Protein AF-A0A660S1V4-F1 (afdb_monomer)

Secondary structure (DSSP, 8-state):
-EEEPPHHHHHHHHTT-HHHHHHHHHHHTT-EEEEEHHHHHHHHHT--SHHHHHHHHHHHHTSEEEPP-HHHHHHHHHHHHHHHHTT----TTTT-

Mean predicted aligned error: 2.72 Å

Nearest PDB structures (foldseek):
  3zvk-assembly1_B  TM=8.742E-01  e=4.561E-06  Rickettsia felis
  3zvk-assembly1_D  TM=8.780E-01  e=2.727E-05  Rickettsia felis
  4chg-assembly3_E  TM=8.465E-01  e=6.551E-04  Mycobacterium tuberculosis H37Rv
  7by2-assembly1_B-2  TM=8.695E-01  e=1.113E-03  Klebsiella pneumoniae
  5h4g-assembly1_A  TM=7.481E-01  e=9.264E-03  Pyrococcus horikoshii OT3

Radius of gyration: 14.83 Å; Cα contacts (8 Å, |Δi|>4): 92; chains: 1; bounding box: 33×24×41 Å

pLDDT: mean 96.46, std 2.23, range [81.12, 98.44]

Sequence (96 aa):
MGYIIDTDVCIDFLKNKEFAVKLFEKISEKDQYFISILTYYELLKASYSKKQHQSVEVFASSIEILNLDRKIIKMGAEFYINYRKRGITLCDIDCL

Foldseek 3Di:
DEAEDALVLVVCVLVVPPVSVVVVVVCVVPHAYEYEVVSLVVQCVVQPDPVSNVSSVVVPVVHHYHYDDPVLLVQLVVVQVVCVVVVHHDDSSVSD

Structure (mmCIF, N/CA/C/O backbone):
data_AF-A0A660S1V4-F1
#
_entry.id   AF-A0A660S1V4-F1
#
loop_
_atom_site.group_PDB
_atom_site.id
_atom_site.type_symbol
_atom_site.label_atom_id
_atom_site.label_alt_id
_atom_site.label_comp_id
_atom_site.label_asym_id
_atom_site.label_entity_id
_atom_site.label_seq_id
_atom_site.pdbx_PDB_ins_code
_atom_site.Cartn_x
_atom_site.Cartn_y
_atom_site.Cartn_z
_atom_site.occupancy
_atom_site.B_iso_or_equiv
_atom_site.auth_seq_id
_atom_site.auth_comp_id
_atom_site.auth_asym_id
_atom_site.auth_atom_id
_atom_site.pdbx_PDB_model_num
ATOM 1 N N . MET A 1 1 ? -14.545 -9.942 -8.441 1.00 81.12 1 MET A N 1
ATOM 2 C CA . MET A 1 1 ? -13.352 -9.209 -8.922 1.00 81.12 1 MET A CA 1
ATOM 3 C C . MET A 1 1 ? -12.544 -8.806 -7.690 1.00 81.12 1 MET A C 1
ATOM 5 O O . MET A 1 1 ? -13.038 -8.976 -6.579 1.00 81.12 1 MET A O 1
ATOM 9 N N . GLY A 1 2 ? -11.300 -8.358 -7.853 1.00 92.31 2 GLY A N 1
ATOM 10 C CA . GLY A 1 2 ? -10.455 -7.919 -6.741 1.00 92.31 2 GLY A CA 1
ATOM 11 C C . GLY A 1 2 ? -9.882 -6.531 -6.998 1.00 92.31 2 GLY A C 1
ATOM 12 O O . GLY A 1 2 ? -9.538 -6.227 -8.140 1.00 92.31 2 GLY A O 1
ATOM 13 N N . TYR A 1 3 ? -9.769 -5.714 -5.954 1.00 96.56 3 TYR A N 1
ATOM 14 C CA . TYR A 1 3 ? -9.130 -4.398 -6.006 1.00 96.56 3 TYR A CA 1
ATOM 15 C C . TYR A 1 3 ? -7.882 -4.385 -5.126 1.00 96.56 3 TYR A C 1
ATOM 17 O O . TYR A 1 3 ? -7.951 -4.766 -3.963 1.00 96.56 3 TYR A O 1
ATOM 25 N N . ILE A 1 4 ? -6.750 -3.926 -5.655 1.00 96.81 4 ILE A N 1
ATOM 26 C CA . ILE A 1 4 ? -5.574 -3.616 -4.833 1.00 96.81 4 ILE A CA 1
ATOM 27 C C . ILE A 1 4 ? -5.669 -2.141 -4.459 1.00 96.81 4 ILE A C 1
ATOM 29 O O . ILE A 1 4 ? -5.829 -1.293 -5.338 1.00 96.81 4 ILE A O 1
ATOM 33 N N . ILE A 1 5 ? -5.640 -1.852 -3.162 1.00 97.25 5 ILE A N 1
ATOM 34 C CA . ILE A 1 5 ? -5.825 -0.507 -2.628 1.00 97.25 5 ILE A CA 1
ATOM 35 C C . ILE A 1 5 ? -4.464 0.112 -2.336 1.00 97.25 5 ILE A C 1
ATOM 37 O O . ILE A 1 5 ? -3.631 -0.489 -1.663 1.00 97.25 5 ILE A O 1
ATOM 41 N N . ASP A 1 6 ? -4.268 1.324 -2.840 1.00 96.50 6 ASP A N 1
ATOM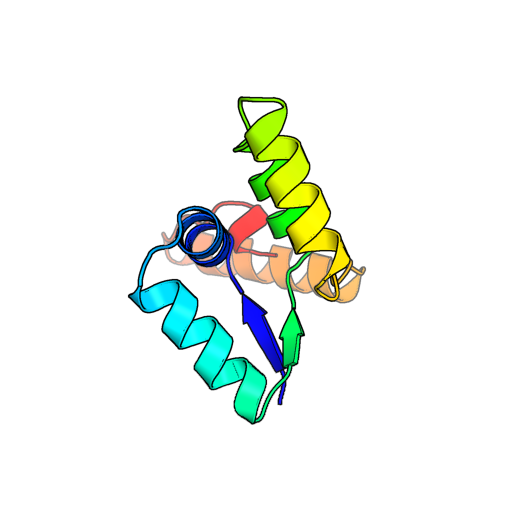 42 C CA . ASP A 1 6 ? -3.044 2.093 -2.653 1.00 96.50 6 ASP A CA 1
ATOM 43 C C . ASP A 1 6 ? -2.915 2.653 -1.222 1.00 96.50 6 ASP A C 1
ATOM 45 O O . ASP A 1 6 ? -3.895 2.768 -0.470 1.00 96.50 6 ASP A O 1
ATOM 49 N N . THR A 1 7 ? -1.693 3.016 -0.845 1.00 97.25 7 THR A N 1
ATOM 50 C CA . THR A 1 7 ? -1.317 3.471 0.495 1.00 97.25 7 THR A CA 1
ATOM 51 C C . THR A 1 7 ? -2.104 4.699 0.931 1.00 97.25 7 THR A C 1
ATOM 53 O O . THR A 1 7 ? -2.653 4.703 2.036 1.00 97.25 7 THR A O 1
ATOM 56 N N . ASP A 1 8 ? -2.236 5.714 0.076 1.00 96.94 8 ASP A N 1
ATOM 57 C CA . ASP A 1 8 ? -2.937 6.952 0.435 1.00 96.94 8 ASP A CA 1
ATOM 58 C C . ASP A 1 8 ? -4.420 6.706 0.745 1.00 96.94 8 ASP A C 1
ATOM 60 O O . ASP A 1 8 ? -4.958 7.223 1.729 1.00 96.94 8 ASP A O 1
ATOM 64 N N . VAL A 1 9 ? -5.069 5.823 -0.019 1.00 97.69 9 VAL A N 1
ATOM 65 C CA . VAL A 1 9 ? -6.469 5.439 0.210 1.00 97.69 9 VAL A CA 1
ATOM 66 C C . VAL A 1 9 ? -6.618 4.680 1.533 1.00 97.69 9 VAL A C 1
ATOM 68 O O . VAL A 1 9 ? -7.567 4.925 2.284 1.00 97.69 9 VAL A O 1
ATOM 71 N N . CYS A 1 10 ? -5.665 3.804 1.865 1.00 97.88 10 CYS A N 1
ATOM 72 C CA . CYS A 1 10 ? -5.631 3.123 3.161 1.00 97.88 10 CYS A CA 1
ATOM 73 C C . CYS A 1 10 ? -5.416 4.108 4.323 1.00 97.88 10 CYS A C 1
ATOM 75 O O . CYS A 1 10 ? -6.072 3.999 5.361 1.00 97.88 10 CYS A O 1
ATOM 77 N N . ILE A 1 11 ? -4.537 5.102 4.156 1.00 97.12 11 ILE A N 1
ATOM 78 C CA . ILE A 1 11 ? -4.307 6.161 5.149 1.00 97.12 11 ILE A CA 1
ATOM 79 C C . ILE A 1 11 ? -5.591 6.960 5.390 1.00 97.12 11 ILE A C 1
ATOM 81 O O . ILE A 1 11 ? -5.936 7.242 6.541 1.00 97.12 11 ILE A O 1
ATOM 85 N N . ASP A 1 12 ? -6.307 7.327 4.329 1.00 98.06 12 ASP A N 1
ATOM 86 C CA . ASP A 1 12 ? -7.562 8.067 4.442 1.00 98.06 12 ASP A CA 1
ATOM 87 C C . ASP A 1 12 ? -8.669 7.237 5.099 1.00 98.06 12 ASP A C 1
ATOM 89 O O . ASP A 1 12 ? -9.410 7.759 5.940 1.00 98.06 12 ASP A O 1
ATOM 93 N N . PHE A 1 13 ? -8.728 5.935 4.816 1.00 97.44 13 PHE A N 1
ATOM 94 C CA . PHE A 1 13 ? -9.616 5.008 5.517 1.00 97.44 13 PHE A CA 1
ATOM 95 C C . PHE A 1 13 ? -9.306 4.944 7.020 1.00 97.44 13 PHE A C 1
ATOM 97 O O . PHE A 1 13 ? -10.192 5.174 7.844 1.00 97.44 13 PHE A O 1
ATOM 104 N N . LEU A 1 14 ? -8.040 4.744 7.401 1.00 96.31 14 LEU A N 1
ATOM 105 C CA . LEU A 1 14 ? -7.597 4.716 8.805 1.00 96.31 14 LEU A CA 1
ATOM 106 C C . LEU A 1 14 ? -7.846 6.045 9.543 1.00 96.31 14 LEU A C 1
ATOM 108 O O . LEU A 1 14 ? -8.010 6.070 10.765 1.00 96.31 14 LEU A O 1
ATOM 112 N N . LYS A 1 15 ? -7.899 7.161 8.808 1.00 96.00 15 LYS A N 1
ATOM 113 C CA . LYS A 1 15 ? -8.272 8.492 9.316 1.00 96.00 15 LYS A CA 1
ATOM 114 C C . LYS A 1 15 ? -9.787 8.736 9.348 1.00 96.00 15 LYS A C 1
ATOM 116 O O . LYS A 1 15 ? -10.194 9.849 9.679 1.00 96.00 15 LYS A O 1
ATOM 121 N N . ASN A 1 16 ? -10.611 7.734 9.035 1.00 97.00 16 ASN A N 1
ATOM 122 C CA . ASN A 1 16 ? -12.071 7.825 8.933 1.00 97.00 16 ASN A CA 1
ATOM 123 C C . ASN A 1 16 ? -12.541 8.924 7.964 1.00 97.00 16 ASN A C 1
ATOM 125 O O . ASN A 1 16 ? -13.504 9.645 8.234 1.00 97.00 16 ASN A O 1
ATOM 129 N N . LYS A 1 17 ? -11.852 9.095 6.830 1.00 98.38 17 LYS A N 1
ATOM 130 C CA . LYS A 1 17 ? -12.342 9.976 5.766 1.00 98.38 17 LYS A CA 1
ATOM 131 C C . LYS A 1 17 ? -13.557 9.337 5.104 1.00 98.38 17 LYS A C 1
ATOM 133 O O . LYS A 1 17 ? -13.474 8.230 4.584 1.00 98.38 17 LYS A O 1
ATOM 138 N N . GLU A 1 18 ? -14.676 10.058 5.093 1.00 98.19 18 GLU A N 1
ATOM 139 C CA . GLU A 1 18 ? -15.981 9.536 4.665 1.00 98.19 18 GLU A CA 1
ATOM 140 C C . GLU A 1 18 ? -15.954 8.911 3.263 1.00 98.19 18 GLU A C 1
ATOM 142 O O . GLU A 1 18 ? -16.525 7.846 3.047 1.00 98.19 18 GLU A O 1
ATOM 147 N N . PHE A 1 19 ? -15.262 9.540 2.310 1.00 97.75 19 PHE A N 1
ATOM 148 C CA . PHE A 1 19 ? -15.172 9.014 0.947 1.00 97.75 19 PHE A CA 1
ATOM 149 C C . PHE A 1 19 ? -14.424 7.674 0.887 1.00 97.75 19 PHE A C 1
ATOM 151 O O . PHE A 1 19 ? -14.811 6.803 0.113 1.00 97.75 19 PHE A O 1
ATOM 158 N N . ALA A 1 20 ? -13.379 7.502 1.703 1.00 97.81 20 ALA A N 1
ATOM 159 C CA . ALA A 1 20 ? -12.600 6.274 1.756 1.00 97.81 20 ALA A CA 1
ATOM 160 C C . ALA A 1 20 ? -13.420 5.170 2.429 1.00 97.81 20 ALA A C 1
ATOM 162 O O . ALA A 1 20 ? -13.530 4.082 1.883 1.00 97.81 20 ALA A O 1
ATOM 163 N N . VAL A 1 21 ? -14.099 5.469 3.541 1.00 97.69 21 VAL A N 1
ATOM 164 C CA . VAL A 1 21 ? -15.017 4.516 4.191 1.00 97.69 21 VAL A CA 1
ATOM 165 C C . VAL A 1 21 ? -16.083 4.024 3.206 1.00 97.69 21 VAL A C 1
ATOM 167 O O . VAL A 1 21 ? -16.204 2.819 3.002 1.00 97.69 21 VAL A O 1
ATOM 170 N N . LYS A 1 22 ? -16.761 4.937 2.497 1.00 97.69 22 LYS A N 1
ATOM 171 C CA . LYS A 1 22 ? -17.760 4.578 1.474 1.00 97.69 22 LYS A CA 1
ATOM 172 C C . LYS A 1 22 ? -17.176 3.765 0.321 1.00 97.69 22 LYS A C 1
ATOM 174 O O . LYS A 1 22 ? -17.866 2.920 -0.242 1.00 97.69 22 LYS A O 1
ATOM 179 N N . LEU A 1 23 ? -15.928 4.032 -0.068 1.00 96.44 23 LEU A N 1
ATOM 180 C CA . LEU A 1 23 ? -15.245 3.257 -1.101 1.00 96.44 23 LEU A CA 1
ATOM 181 C C . LEU A 1 23 ? -15.038 1.809 -0.644 1.00 96.44 23 LEU A C 1
ATOM 183 O O . LEU A 1 23 ? -15.397 0.896 -1.383 1.00 96.44 23 LEU A O 1
ATOM 187 N N . PHE A 1 24 ? -14.515 1.605 0.568 1.00 96.06 24 PHE A N 1
ATOM 188 C CA . PHE A 1 24 ? -14.333 0.268 1.135 1.00 96.06 24 PHE A CA 1
ATOM 189 C C . PHE A 1 24 ? -15.674 -0.458 1.289 1.00 96.06 24 PHE A C 1
ATOM 191 O O . PHE A 1 24 ? -15.790 -1.595 0.836 1.00 96.06 24 PHE A O 1
ATOM 198 N N . GLU A 1 25 ? -16.707 0.196 1.829 1.00 95.88 25 GLU A N 1
ATOM 199 C CA . GLU A 1 25 ? -18.063 -0.370 1.939 1.00 95.88 25 GLU A CA 1
ATOM 200 C C . GLU A 1 25 ? -18.593 -0.826 0.575 1.00 95.88 25 GLU A C 1
ATOM 202 O O . GLU A 1 25 ? -18.978 -1.982 0.412 1.0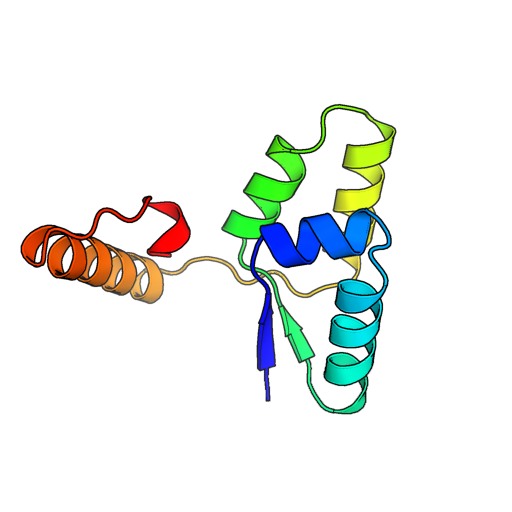0 95.88 25 GLU A O 1
ATOM 207 N N . LYS A 1 26 ? -18.518 0.046 -0.437 1.00 95.75 26 LYS A N 1
ATOM 208 C CA . LYS A 1 26 ? -18.992 -0.250 -1.793 1.00 95.75 26 LYS A CA 1
ATOM 209 C C . LYS A 1 26 ? -18.245 -1.412 -2.448 1.00 95.75 26 LYS A C 1
ATOM 211 O O . LYS A 1 26 ? -18.862 -2.194 -3.166 1.00 95.75 26 LYS A O 1
ATOM 216 N N . ILE A 1 27 ? -16.929 -1.513 -2.249 1.00 95.06 27 ILE A N 1
ATOM 217 C CA . ILE A 1 27 ? -16.150 -2.645 -2.770 1.00 95.06 27 ILE A CA 1
ATOM 218 C C . ILE A 1 27 ? -16.589 -3.930 -2.060 1.00 95.06 27 ILE A C 1
ATOM 220 O O . ILE A 1 27 ? -16.904 -4.911 -2.729 1.00 95.06 27 ILE A O 1
ATOM 224 N N . SER A 1 28 ? -16.707 -3.889 -0.730 1.00 93.19 28 SER A N 1
ATOM 225 C CA . SER A 1 28 ? -17.070 -5.036 0.118 1.00 93.19 28 SER A CA 1
ATOM 226 C C . SER A 1 28 ? -18.421 -5.668 -0.235 1.00 93.19 28 SER A C 1
ATOM 228 O O . SER A 1 28 ? -18.632 -6.848 0.033 1.00 93.19 28 SER A O 1
ATOM 230 N 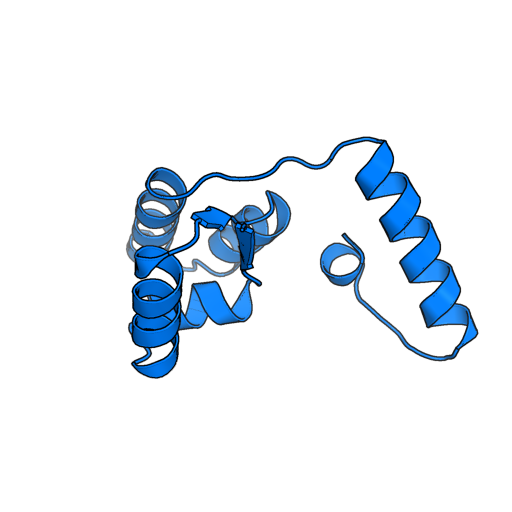N . GLU A 1 29 ? -19.348 -4.910 -0.832 1.00 94.25 29 GLU A N 1
ATOM 231 C CA . GLU A 1 29 ? -20.661 -5.423 -1.247 1.00 94.25 29 GLU A CA 1
ATOM 232 C C . GLU A 1 29 ? -20.580 -6.510 -2.329 1.00 94.25 29 GLU A C 1
ATOM 234 O O . GLU A 1 29 ? -21.483 -7.345 -2.426 1.00 94.25 29 GLU A O 1
ATOM 239 N N . LYS A 1 30 ? -19.556 -6.474 -3.193 1.00 91.69 30 LYS A N 1
ATOM 240 C CA . LYS A 1 30 ? -19.504 -7.314 -4.407 1.00 91.69 30 LYS A CA 1
ATOM 241 C C . LYS A 1 30 ? -18.139 -7.909 -4.712 1.00 91.69 30 LYS A C 1
ATOM 243 O O . LYS A 1 30 ? -18.061 -8.878 -5.465 1.00 91.69 30 LYS A O 1
ATOM 248 N N . ASP A 1 31 ? -17.083 -7.339 -4.154 1.00 94.12 31 ASP A N 1
ATOM 249 C CA . ASP A 1 31 ? -15.708 -7.624 -4.518 1.00 94.12 31 ASP A CA 1
ATOM 250 C C . ASP A 1 31 ? -14.816 -7.707 -3.277 1.00 94.12 31 ASP A C 1
ATOM 252 O O . ASP A 1 31 ? -15.151 -7.247 -2.186 1.00 94.12 31 ASP A O 1
ATOM 256 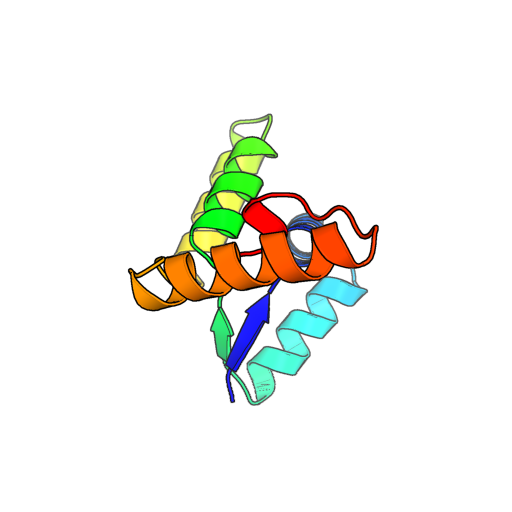N N . GLN A 1 32 ? -13.652 -8.324 -3.454 1.00 93.50 32 GLN A N 1
ATOM 257 C CA . GLN A 1 32 ? -12.614 -8.348 -2.431 1.00 93.50 32 GLN A CA 1
ATOM 258 C C . GLN A 1 32 ? -11.653 -7.183 -2.647 1.00 93.50 32 GLN A C 1
ATOM 260 O O . GLN A 1 32 ? -11.432 -6.737 -3.778 1.00 93.50 32 GLN A O 1
ATOM 265 N N . TYR A 1 33 ? -11.049 -6.715 -1.565 1.00 95.69 33 TYR A N 1
ATOM 266 C CA . TYR A 1 33 ? -9.958 -5.760 -1.622 1.00 95.69 33 TYR A CA 1
ATOM 267 C C . TYR A 1 33 ? -8.726 -6.318 -0.913 1.00 95.69 33 TYR A C 1
ATOM 269 O O . TYR A 1 33 ? -8.824 -7.096 0.034 1.00 95.69 33 TYR A O 1
ATOM 277 N N . PHE A 1 34 ? -7.569 -5.916 -1.416 1.00 97.44 34 PHE A N 1
ATOM 278 C CA . PHE A 1 34 ? -6.253 -6.406 -1.041 1.00 97.44 34 PHE A CA 1
ATOM 279 C C . PHE A 1 34 ? -5.311 -5.217 -0.888 1.00 97.44 34 PHE A C 1
ATOM 281 O O . PHE A 1 34 ? -5.547 -4.153 -1.463 1.00 97.44 34 PHE A O 1
ATOM 288 N N . ILE A 1 35 ? -4.207 -5.415 -0.181 1.00 98.00 35 ILE A N 1
ATOM 289 C CA . ILE A 1 35 ? -3.064 -4.494 -0.214 1.00 98.00 35 ILE A CA 1
ATOM 290 C C . ILE A 1 35 ? -1.806 -5.258 -0.601 1.00 98.00 35 ILE A C 1
ATOM 292 O O . ILE A 1 35 ? -1.708 -6.464 -0.368 1.00 98.00 35 ILE A O 1
ATOM 296 N N . SER A 1 36 ? -0.827 -4.571 -1.185 1.00 98.12 36 SER A N 1
ATOM 297 C CA . SER A 1 36 ? 0.497 -5.164 -1.356 1.00 98.12 36 SER A CA 1
ATOM 298 C C . SER A 1 36 ? 1.247 -5.177 -0.019 1.00 98.12 36 SER A C 1
ATOM 300 O O . SER A 1 36 ? 0.983 -4.380 0.888 1.00 98.12 36 SER A O 1
ATOM 302 N N . ILE A 1 37 ? 2.242 -6.055 0.098 1.00 98.19 37 ILE A N 1
ATOM 303 C CA . ILE A 1 37 ? 3.178 -6.035 1.230 1.00 98.19 37 ILE A CA 1
ATOM 304 C C . ILE A 1 37 ? 3.939 -4.698 1.334 1.00 98.19 37 ILE A C 1
ATOM 306 O O . ILE A 1 37 ? 4.366 -4.316 2.423 1.00 98.19 37 ILE A O 1
ATOM 310 N N . LEU A 1 38 ? 4.076 -3.957 0.225 1.00 98.06 38 LEU A N 1
ATOM 311 C CA . LEU A 1 38 ? 4.694 -2.630 0.216 1.00 98.06 38 LEU A CA 1
ATOM 312 C C . LEU A 1 38 ? 3.774 -1.578 0.832 1.00 98.06 38 LEU A C 1
ATOM 314 O O . LEU A 1 38 ? 4.223 -0.834 1.697 1.00 98.06 38 LEU A O 1
ATOM 318 N N . THR A 1 39 ? 2.484 -1.589 0.491 1.00 98.25 39 THR A N 1
ATOM 319 C CA . THR A 1 39 ? 1.485 -0.735 1.145 1.00 98.25 39 THR A CA 1
ATOM 320 C C . THR A 1 39 ? 1.458 -0.988 2.649 1.00 98.25 39 THR A C 1
ATOM 322 O O . THR A 1 39 ? 1.452 -0.047 3.442 1.00 98.25 39 THR A O 1
ATOM 325 N N . TYR A 1 40 ? 1.535 -2.253 3.076 1.00 98.44 40 TYR A N 1
ATOM 326 C CA . TYR A 1 40 ? 1.649 -2.577 4.498 1.00 98.44 40 TYR A CA 1
ATOM 327 C C . TYR A 1 40 ? 2.899 -1.955 5.147 1.00 98.44 40 TYR A C 1
ATOM 329 O O . TYR A 1 40 ? 2.803 -1.310 6.194 1.00 98.44 40 TYR A O 1
ATOM 337 N N . TYR A 1 41 ? 4.063 -2.081 4.501 1.00 98.06 41 TYR A N 1
ATOM 338 C CA . TYR A 1 41 ? 5.298 -1.427 4.942 1.00 98.06 41 TYR A CA 1
ATOM 339 C C . TYR A 1 41 ? 5.143 0.100 5.061 1.00 98.06 41 TYR A C 1
ATOM 341 O O . TYR A 1 41 ? 5.573 0.688 6.058 1.00 98.06 41 TYR A O 1
ATOM 349 N N . GLU A 1 42 ? 4.506 0.754 4.090 1.00 97.88 42 GLU A N 1
ATOM 350 C CA . GLU A 1 42 ? 4.309 2.204 4.102 1.00 97.88 42 GLU A CA 1
ATOM 351 C C . GLU A 1 42 ? 3.353 2.664 5.207 1.00 97.88 42 GLU A C 1
ATOM 353 O O . GLU A 1 42 ? 3.634 3.657 5.883 1.00 97.88 42 GLU A O 1
ATOM 358 N N . LEU A 1 43 ? 2.278 1.914 5.466 1.00 98.06 43 LEU A N 1
ATOM 359 C CA . LEU A 1 43 ? 1.356 2.188 6.570 1.00 98.06 43 LEU A CA 1
ATOM 360 C C . LEU A 1 43 ? 2.055 2.107 7.934 1.00 98.06 43 LEU A C 1
ATOM 362 O O . LEU A 1 43 ? 1.860 2.977 8.792 1.00 98.06 43 LEU A O 1
ATOM 366 N N . LEU A 1 44 ? 2.914 1.103 8.135 1.00 97.81 44 LEU A N 1
ATOM 367 C CA . LEU A 1 44 ? 3.724 0.996 9.350 1.00 97.81 44 LEU A CA 1
ATOM 368 C C . LEU A 1 44 ? 4.715 2.161 9.464 1.00 97.81 44 LEU A C 1
ATOM 370 O O . LEU A 1 44 ? 4.833 2.763 10.53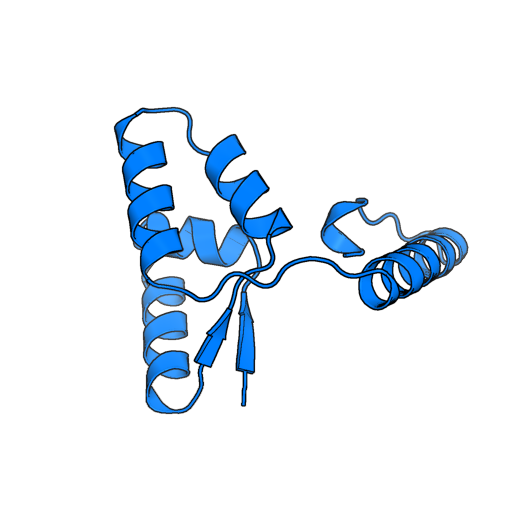2 1.00 97.81 44 LEU A O 1
ATOM 374 N N . LYS A 1 45 ? 5.387 2.528 8.366 1.00 95.94 45 LYS A N 1
ATOM 375 C CA . LYS A 1 45 ? 6.321 3.666 8.309 1.00 95.94 45 LYS A CA 1
ATOM 376 C C . LYS A 1 45 ? 5.633 5.005 8.608 1.00 95.94 45 LYS A C 1
ATOM 378 O O . LYS A 1 45 ? 6.242 5.876 9.225 1.00 95.94 45 LYS A O 1
ATOM 383 N N . ALA A 1 46 ? 4.375 5.165 8.201 1.00 94.12 46 ALA A N 1
ATOM 384 C CA . ALA A 1 46 ? 3.560 6.352 8.461 1.00 94.12 46 ALA A CA 1
ATOM 385 C C . ALA A 1 46 ? 2.935 6.379 9.875 1.00 94.12 46 ALA A C 1
ATOM 387 O O . ALA A 1 46 ? 2.280 7.356 10.249 1.00 94.12 46 ALA A O 1
ATOM 388 N N . SER A 1 47 ? 3.124 5.327 10.680 1.00 94.56 47 SER A N 1
ATOM 389 C CA . SER A 1 47 ? 2.557 5.204 12.026 1.00 94.56 47 SER A CA 1
ATOM 390 C C . SER A 1 47 ? 3.520 5.706 13.104 1.00 94.56 47 SER A C 1
ATOM 392 O O . SER A 1 47 ? 4.326 4.955 13.646 1.00 94.56 47 SER A O 1
ATOM 394 N N . TYR A 1 48 ? 3.401 6.981 13.475 1.00 94.38 48 TYR A N 1
ATOM 395 C CA . TYR A 1 48 ? 4.314 7.653 14.415 1.00 94.38 48 TYR A CA 1
ATOM 396 C C . TYR A 1 48 ? 4.008 7.415 15.901 1.00 94.38 48 TYR A C 1
ATOM 398 O O . TYR A 1 48 ? 4.783 7.812 16.770 1.00 94.38 48 TYR A O 1
ATOM 406 N N . SER A 1 49 ? 2.872 6.795 16.224 1.00 96.56 49 SER A N 1
ATOM 407 C CA . SER A 1 49 ? 2.469 6.501 17.602 1.00 96.56 49 SER A CA 1
ATOM 408 C C . SER A 1 49 ? 2.080 5.039 17.770 1.00 96.56 49 SER A C 1
ATOM 410 O O . SER A 1 49 ? 1.582 4.403 16.842 1.00 96.56 49 SER A O 1
ATOM 412 N N . LYS A 1 50 ? 2.208 4.521 18.998 1.00 96.06 50 LYS A N 1
ATOM 413 C CA . LYS A 1 50 ? 1.783 3.154 19.338 1.00 96.06 50 LYS A CA 1
ATOM 414 C C . LYS A 1 50 ? 0.316 2.893 18.980 1.00 96.06 50 LYS A C 1
ATOM 416 O O . LYS A 1 50 ? -0.016 1.813 18.510 1.00 96.06 50 LYS A O 1
ATOM 421 N N . LYS A 1 51 ? -0.550 3.897 19.167 1.00 96.31 51 LYS A N 1
ATOM 422 C CA . LYS A 1 51 ? -1.970 3.812 18.807 1.00 96.31 51 LYS A CA 1
ATOM 423 C C . LYS A 1 51 ? -2.158 3.652 17.296 1.00 96.31 51 LYS A C 1
ATOM 425 O O . LYS A 1 51 ? -2.895 2.768 16.887 1.00 96.31 51 LYS A O 1
ATOM 430 N N . GLN A 1 52 ? -1.489 4.475 16.485 1.00 96.31 52 GLN A N 1
ATOM 431 C CA . GLN A 1 52 ? -1.557 4.369 15.020 1.00 96.31 52 GLN A CA 1
ATOM 432 C C . GLN A 1 52 ? -1.024 3.025 14.531 1.00 96.31 52 GLN A C 1
ATOM 434 O O . GLN A 1 52 ? -1.677 2.374 13.727 1.00 96.31 52 GLN A O 1
ATOM 439 N N . HIS A 1 53 ? 0.106 2.582 1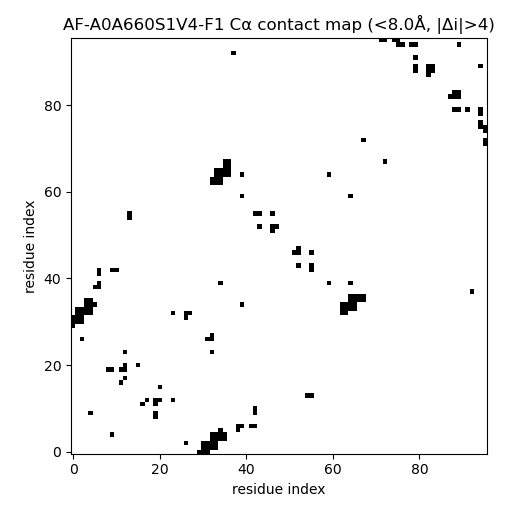5.083 1.00 97.44 53 HIS A N 1
ATOM 440 C CA . HIS A 1 53 ? 0.701 1.296 14.743 1.00 97.44 53 HIS A CA 1
ATOM 441 C C . HIS A 1 53 ? -0.269 0.142 15.027 1.00 97.44 53 HIS A C 1
ATOM 443 O O . HIS A 1 53 ? -0.516 -0.691 14.166 1.00 97.44 53 HIS A O 1
ATOM 449 N N . GLN A 1 54 ? -0.915 0.152 16.196 1.00 97.69 54 GLN A N 1
ATOM 450 C CA . GLN A 1 54 ? -1.935 -0.838 16.530 1.00 97.69 54 GLN A CA 1
ATOM 451 C C . GLN A 1 54 ? -3.155 -0.768 15.597 1.00 97.69 54 GLN A C 1
ATOM 453 O O . GLN A 1 54 ? -3.714 -1.805 15.256 1.00 97.69 54 GLN A O 1
ATOM 458 N N . SER A 1 55 ? -3.575 0.425 15.163 1.00 97.31 55 SER A N 1
ATOM 459 C CA . SER A 1 55 ? -4.653 0.564 14.175 1.00 97.31 55 SER A CA 1
ATOM 460 C C . SER A 1 55 ? -4.275 -0.020 12.811 1.00 97.31 55 SER A C 1
ATOM 462 O O . SER A 1 55 ? -5.116 -0.668 12.194 1.00 97.31 55 SER A O 1
ATOM 464 N N . VAL A 1 56 ? -3.029 0.164 12.363 1.00 98.06 56 VAL A N 1
ATOM 465 C CA . VAL A 1 56 ? -2.521 -0.455 11.129 1.00 98.06 56 VAL A CA 1
ATOM 466 C C . VAL A 1 56 ? -2.489 -1.973 11.253 1.00 98.06 56 VAL A C 1
ATOM 468 O O . VAL A 1 56 ? -2.978 -2.645 10.358 1.00 98.06 56 VAL A O 1
ATOM 471 N N . GLU A 1 57 ? -1.990 -2.512 12.364 1.00 97.94 57 GLU A N 1
ATOM 472 C CA . GLU A 1 57 ? -1.953 -3.961 12.615 1.00 97.94 57 GLU A CA 1
ATOM 473 C C . GLU A 1 57 ? -3.362 -4.579 12.632 1.00 97.94 57 GLU A C 1
ATOM 475 O O . GLU A 1 57 ? -3.607 -5.609 12.007 1.00 97.94 57 GLU A O 1
ATOM 480 N N . VAL A 1 58 ? -4.333 -3.921 13.279 1.00 97.69 58 VAL A N 1
ATOM 481 C CA . VAL A 1 58 ? -5.736 -4.370 13.260 1.00 97.69 58 VAL A CA 1
ATOM 482 C C . VAL A 1 58 ? -6.301 -4.345 11.840 1.00 97.69 58 VAL A C 1
ATOM 484 O O . VAL A 1 58 ? -6.915 -5.323 11.419 1.00 97.69 58 VAL A O 1
ATOM 487 N N . PHE A 1 59 ? -6.067 -3.272 11.081 1.00 96.62 59 PHE A N 1
ATOM 488 C CA . PHE A 1 59 ? -6.486 -3.196 9.680 1.00 96.62 59 PHE A CA 1
ATOM 489 C C . PHE A 1 59 ? -5.844 -4.306 8.835 1.00 96.62 59 PHE A C 1
ATOM 491 O O . PHE A 1 59 ? -6.560 -5.045 8.163 1.00 96.62 59 PHE A O 1
ATOM 498 N N . ALA A 1 60 ? -4.528 -4.486 8.940 1.00 96.38 60 ALA A N 1
ATOM 499 C CA . ALA A 1 60 ? -3.756 -5.513 8.246 1.00 96.38 60 ALA A CA 1
ATOM 500 C C . ALA A 1 60 ? -4.230 -6.938 8.577 1.00 96.38 60 ALA A C 1
ATOM 502 O O . ALA A 1 60 ? -4.245 -7.797 7.706 1.00 96.38 60 ALA A O 1
ATOM 503 N N . SER A 1 61 ? -4.688 -7.187 9.809 1.00 96.81 61 SER A N 1
ATOM 504 C CA . SER A 1 61 ? -5.261 -8.483 10.200 1.00 96.81 61 SER A CA 1
ATOM 505 C C . SER A 1 61 ? -6.632 -8.782 9.577 1.00 96.81 61 SER A C 1
ATOM 507 O O . SER A 1 61 ? -7.075 -9.929 9.585 1.00 96.81 61 SER A O 1
ATOM 509 N N . SER A 1 62 ? -7.311 -7.759 9.046 1.00 93.25 62 SER A N 1
ATOM 510 C CA . SER A 1 62 ? -8.662 -7.858 8.475 1.00 93.25 62 SER A CA 1
ATOM 511 C C . SER A 1 62 ? -8.690 -7.931 6.944 1.00 93.25 62 SER A C 1
ATOM 513 O O . SER A 1 62 ? -9.765 -8.045 6.358 1.00 93.25 62 SER A O 1
ATOM 515 N N . ILE A 1 63 ? -7.526 -7.855 6.297 1.00 95.12 63 ILE A N 1
ATOM 516 C CA . ILE A 1 63 ? -7.375 -7.764 4.844 1.00 95.12 63 ILE A CA 1
ATOM 517 C C . ILE A 1 63 ? -6.300 -8.740 4.366 1.00 95.12 63 ILE A C 1
ATOM 519 O O . ILE A 1 63 ? -5.309 -8.985 5.050 1.00 95.12 63 ILE A O 1
ATOM 523 N N . GLU A 1 64 ? -6.478 -9.302 3.174 1.00 96.94 64 GLU A N 1
ATOM 524 C CA . GLU A 1 64 ? -5.440 -10.126 2.563 1.00 96.94 64 GLU A CA 1
ATOM 525 C C . GLU A 1 64 ? -4.293 -9.253 2.024 1.00 96.94 64 GLU A C 1
ATOM 527 O O . GLU A 1 64 ? -4.504 -8.294 1.273 1.00 96.94 64 GLU A O 1
ATOM 532 N N . IL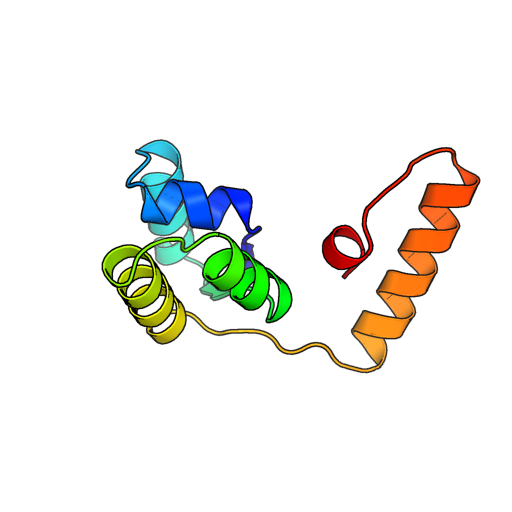E A 1 65 ? -3.064 -9.608 2.415 1.00 98.12 65 ILE A N 1
ATOM 533 C CA . ILE A 1 65 ? -1.832 -8.943 1.983 1.00 98.12 65 ILE A CA 1
ATOM 534 C C . ILE A 1 65 ? -1.155 -9.787 0.907 1.00 98.12 65 ILE A C 1
ATOM 536 O O . ILE A 1 65 ? -0.747 -10.925 1.147 1.00 98.12 65 ILE A O 1
ATOM 540 N N . LEU A 1 66 ? -0.986 -9.199 -0.272 1.00 97.88 66 LEU A N 1
ATOM 541 C CA . LEU A 1 66 ? -0.336 -9.835 -1.408 1.00 97.88 66 LEU A CA 1
ATOM 542 C C . LEU A 1 66 ? 1.177 -9.610 -1.350 1.00 97.88 66 LEU A C 1
ATOM 544 O O . LEU A 1 66 ? 1.668 -8.478 -1.351 1.00 97.88 66 LEU A O 1
ATOM 548 N N . ASN A 1 67 ? 1.927 -10.709 -1.319 1.00 98.06 67 ASN A N 1
ATOM 549 C CA . ASN A 1 67 ? 3.385 -10.675 -1.365 1.00 98.06 67 ASN A CA 1
ATOM 550 C C . ASN A 1 67 ? 3.898 -10.435 -2.786 1.00 98.06 67 ASN A C 1
ATOM 552 O O . ASN A 1 67 ? 3.275 -10.833 -3.771 1.00 98.06 67 ASN A O 1
ATOM 556 N N . LEU A 1 68 ? 5.089 -9.846 -2.881 1.00 97.31 68 LEU A N 1
ATOM 557 C CA . LEU A 1 68 ? 5.792 -9.737 -4.151 1.00 97.31 68 LEU A CA 1
ATOM 558 C C . LEU A 1 68 ? 6.409 -11.080 -4.526 1.00 97.31 68 LEU A C 1
ATOM 560 O O . LEU A 1 68 ? 7.042 -11.749 -3.706 1.00 97.31 68 LEU A O 1
ATOM 564 N N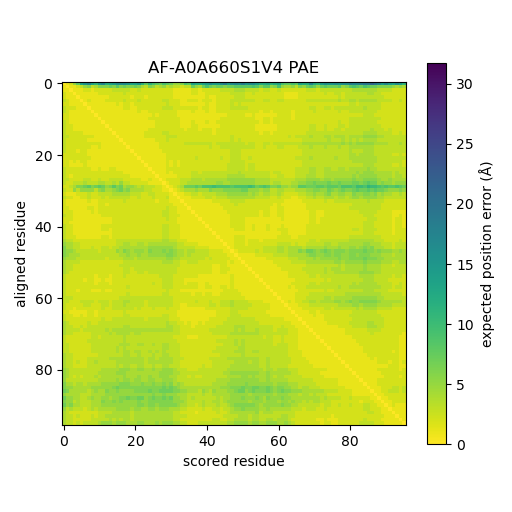 . ASP A 1 69 ? 6.291 -11.430 -5.800 1.00 97.62 69 ASP A N 1
ATOM 565 C CA . ASP A 1 69 ? 6.976 -12.570 -6.385 1.00 97.62 69 ASP A CA 1
ATOM 566 C C . ASP A 1 69 ? 7.948 -12.126 -7.486 1.00 97.62 69 ASP A C 1
ATOM 568 O O . ASP A 1 69 ? 8.020 -10.964 -7.893 1.00 97.62 69 ASP A O 1
ATOM 572 N N . ARG A 1 70 ? 8.710 -13.083 -8.019 1.00 98.12 70 ARG A N 1
ATOM 573 C CA . ARG A 1 70 ? 9.691 -12.807 -9.074 1.00 98.12 70 ARG A CA 1
ATOM 574 C C . ARG A 1 70 ? 9.055 -12.206 -10.336 1.00 98.12 70 ARG A C 1
ATOM 576 O O . ARG A 1 70 ? 9.749 -11.501 -11.067 1.00 98.12 70 ARG A O 1
ATOM 583 N N . LYS A 1 71 ? 7.793 -12.516 -10.638 1.00 98.12 71 LYS A N 1
ATOM 584 C CA . LYS A 1 71 ? 7.103 -12.008 -11.828 1.00 98.12 71 LYS A CA 1
ATOM 585 C C . LYS A 1 71 ? 6.741 -10.536 -11.637 1.00 98.12 71 LYS A C 1
ATOM 587 O O . LYS A 1 71 ? 7.032 -9.749 -12.534 1.00 98.12 71 LYS A O 1
ATOM 592 N N . ILE A 1 72 ? 6.196 -10.174 -10.475 1.00 97.56 72 ILE A N 1
ATOM 593 C CA . ILE A 1 72 ? 5.876 -8.788 -10.108 1.00 97.56 72 ILE A CA 1
ATOM 594 C C . ILE A 1 72 ? 7.147 -7.936 -10.143 1.00 97.56 72 ILE A C 1
ATOM 596 O O . ILE A 1 72 ? 7.184 -6.936 -10.852 1.00 97.56 72 ILE A O 1
ATOM 600 N N . ILE A 1 73 ? 8.231 -8.392 -9.503 1.00 97.94 73 ILE A N 1
ATOM 601 C CA . ILE A 1 73 ? 9.506 -7.654 -9.480 1.00 97.94 73 ILE A CA 1
ATOM 602 C C . ILE A 1 73 ? 10.046 -7.382 -10.893 1.00 97.94 73 ILE A C 1
ATOM 604 O O . ILE A 1 73 ? 10.491 -6.274 -11.189 1.00 97.94 73 ILE A O 1
ATOM 608 N N . LYS A 1 74 ? 10.014 -8.382 -11.784 1.00 98.31 74 LYS A N 1
ATOM 609 C CA . LYS A 1 74 ? 10.473 -8.205 -13.172 1.00 98.31 74 LYS A CA 1
ATOM 610 C C . LYS A 1 74 ? 9.633 -7.169 -13.915 1.00 98.31 74 LYS A C 1
ATOM 612 O O . LYS A 1 74 ? 10.191 -6.306 -14.584 1.00 98.31 74 LYS A O 1
ATOM 617 N N . MET A 1 75 ? 8.314 -7.247 -13.769 1.00 97.94 75 MET A N 1
ATOM 618 C CA . MET A 1 75 ? 7.388 -6.336 -14.434 1.00 97.94 75 MET A CA 1
ATOM 619 C C . MET A 1 75 ? 7.523 -4.901 -13.909 1.00 97.94 75 MET A C 1
ATOM 621 O O . MET A 1 75 ? 7.568 -3.967 -14.705 1.00 97.94 75 MET A O 1
ATOM 625 N N . GLY A 1 76 ? 7.695 -4.719 -12.598 1.00 97.19 76 GLY A N 1
ATOM 626 C CA . GLY A 1 76 ? 7.928 -3.398 -12.016 1.00 97.19 76 GLY A CA 1
ATOM 627 C C . GLY A 1 76 ? 9.238 -2.756 -12.476 1.00 97.19 76 GLY A C 1
ATOM 628 O O . GLY A 1 76 ? 9.268 -1.573 -12.812 1.00 97.19 76 GLY A O 1
ATOM 629 N N . ALA A 1 77 ? 10.313 -3.541 -12.616 1.00 97.50 77 ALA A N 1
ATOM 630 C CA . ALA A 1 77 ? 11.569 -3.049 -13.188 1.00 97.50 77 ALA A CA 1
ATOM 631 C C . ALA A 1 77 ? 11.410 -2.598 -14.654 1.00 97.50 77 ALA A C 1
ATOM 633 O O . ALA A 1 77 ? 11.978 -1.582 -15.067 1.00 97.50 77 ALA A O 1
ATOM 634 N N . GLU A 1 78 ? 10.614 -3.324 -15.445 1.00 97.88 78 GLU A N 1
ATOM 635 C CA . GLU A 1 78 ? 10.273 -2.918 -16.811 1.00 97.88 78 GLU A CA 1
ATOM 636 C C . GLU A 1 78 ? 9.463 -1.615 -16.824 1.00 97.88 78 GLU A C 1
ATOM 638 O O . GLU A 1 78 ? 9.769 -0.715 -17.614 1.00 97.88 78 GLU A O 1
ATOM 643 N N . PHE A 1 79 ? 8.478 -1.467 -15.930 1.00 97.50 79 PHE A N 1
ATOM 644 C CA . PHE A 1 79 ? 7.712 -0.228 -15.785 1.00 97.50 79 PHE A CA 1
ATOM 645 C C . PHE A 1 79 ? 8.606 0.956 -15.443 1.00 97.50 79 PHE A C 1
ATOM 647 O O . PHE A 1 79 ? 8.552 1.963 -16.151 1.00 97.50 79 PHE A O 1
ATOM 654 N N . TYR A 1 80 ? 9.483 0.817 -14.450 1.00 97.25 80 TYR A N 1
ATOM 655 C CA . TYR A 1 80 ? 10.420 1.867 -14.064 1.00 97.25 80 TYR A CA 1
ATOM 656 C C . TYR A 1 80 ? 11.219 2.388 -15.268 1.00 97.25 80 TYR A C 1
ATOM 658 O O . TYR A 1 80 ? 11.223 3.587 -15.558 1.00 97.25 80 TYR A O 1
ATOM 666 N N . ILE A 1 81 ? 11.844 1.485 -16.034 1.00 97.00 81 ILE A N 1
ATOM 667 C CA . ILE A 1 81 ? 12.638 1.846 -17.218 1.00 97.00 81 ILE A CA 1
ATOM 668 C C . ILE A 1 81 ? 11.764 2.525 -18.278 1.00 97.00 81 ILE A C 1
ATOM 670 O O . ILE A 1 81 ? 12.169 3.532 -18.867 1.00 97.00 81 ILE A O 1
ATOM 674 N N . ASN A 1 82 ? 10.575 1.980 -18.539 1.00 97.19 82 ASN A N 1
ATOM 675 C CA . ASN A 1 82 ? 9.673 2.489 -19.567 1.00 97.19 82 ASN A CA 1
ATOM 676 C C . ASN A 1 82 ? 9.163 3.897 -19.240 1.00 97.19 82 ASN A C 1
ATOM 678 O O . ASN A 1 82 ? 9.158 4.761 -20.120 1.00 97.19 82 ASN A O 1
ATOM 682 N N . TYR A 1 83 ? 8.787 4.161 -17.988 1.00 97.44 83 TYR A N 1
ATOM 683 C CA . TYR A 1 83 ? 8.381 5.497 -17.552 1.00 97.44 83 TYR A CA 1
ATOM 684 C C . TYR A 1 83 ? 9.557 6.471 -17.558 1.00 97.44 83 TYR A C 1
ATOM 686 O O . TYR A 1 83 ? 9.432 7.572 -18.104 1.00 97.44 83 TYR A O 1
ATOM 694 N N . ARG A 1 84 ? 10.735 6.041 -17.090 1.00 96.56 84 ARG A N 1
ATOM 695 C CA . ARG A 1 84 ? 11.937 6.881 -17.081 1.00 96.56 84 ARG A CA 1
ATOM 696 C C . ARG A 1 84 ? 12.337 7.336 -18.483 1.00 96.56 84 ARG A C 1
ATOM 698 O O . ARG A 1 84 ? 12.632 8.513 -18.681 1.00 96.56 84 ARG A O 1
ATOM 705 N N . LYS A 1 85 ? 12.281 6.438 -19.474 1.00 97.38 85 LYS A N 1
ATOM 706 C CA . LYS A 1 85 ? 12.536 6.762 -20.892 1.00 97.38 85 LYS A CA 1
ATOM 707 C C . LYS A 1 85 ? 11.569 7.806 -21.455 1.00 97.38 85 LYS A C 1
ATOM 709 O O . LYS A 1 85 ? 11.925 8.520 -22.385 1.00 97.38 85 LYS A O 1
ATOM 714 N N . ARG A 1 86 ? 10.363 7.909 -20.893 1.00 97.38 86 ARG A N 1
ATOM 715 C CA . ARG A 1 86 ? 9.341 8.898 -21.268 1.00 97.38 86 ARG A CA 1
ATOM 716 C C . ARG A 1 86 ? 9.457 10.208 -20.478 1.00 97.38 86 ARG A C 1
ATOM 718 O O . ARG A 1 86 ? 8.588 11.061 -20.610 1.00 97.38 86 ARG A O 1
ATOM 725 N N . GLY A 1 87 ? 10.494 10.366 -19.653 1.00 97.50 87 GLY A N 1
ATOM 726 C CA . GLY A 1 87 ? 10.669 11.527 -18.778 1.00 97.50 87 GLY A CA 1
ATOM 727 C C . GLY A 1 87 ? 9.771 11.517 -17.537 1.00 97.50 87 GLY A C 1
ATOM 728 O O . GLY A 1 87 ? 9.716 12.516 -16.826 1.00 97.50 87 GLY A O 1
ATOM 729 N N . ILE A 1 88 ? 9.081 10.406 -17.256 1.00 97.38 88 ILE A N 1
ATOM 730 C CA . ILE A 1 88 ? 8.224 10.247 -16.078 1.00 97.38 88 ILE A CA 1
ATOM 731 C C . ILE A 1 88 ? 9.047 9.572 -14.981 1.00 97.38 88 ILE A C 1
ATOM 733 O O . ILE A 1 88 ? 9.635 8.511 -15.186 1.00 97.38 88 ILE A O 1
ATOM 737 N N . THR A 1 89 ? 9.102 10.202 -13.810 1.00 95.50 89 THR A N 1
ATOM 738 C CA . THR A 1 89 ? 9.752 9.626 -12.630 1.00 95.50 89 THR A CA 1
ATOM 739 C C . THR A 1 89 ? 8.682 9.057 -11.714 1.00 95.50 89 THR A C 1
ATOM 741 O O . THR A 1 89 ? 7.882 9.820 -11.187 1.00 95.50 89 THR A O 1
ATOM 744 N N . LEU A 1 90 ? 8.693 7.739 -11.533 1.00 93.75 90 LEU A N 1
ATOM 745 C CA . LEU A 1 90 ? 7.948 7.044 -10.484 1.00 93.75 90 LEU A CA 1
ATOM 746 C C . LEU A 1 90 ? 8.933 6.592 -9.406 1.00 93.75 90 LEU A C 1
ATOM 748 O O . LEU A 1 90 ? 10.110 6.364 -9.716 1.00 93.75 90 LEU A O 1
ATOM 752 N N . CYS A 1 91 ? 8.478 6.493 -8.158 1.00 93.62 91 CYS A N 1
ATOM 753 C CA . CYS A 1 91 ? 9.291 5.862 -7.127 1.00 93.62 91 CYS A CA 1
ATOM 754 C C . CYS A 1 91 ? 9.283 4.333 -7.300 1.00 93.62 91 CYS A C 1
ATOM 756 O O . CYS A 1 91 ? 8.474 3.785 -8.051 1.00 93.62 91 CYS A O 1
ATOM 758 N N . ASP A 1 92 ? 10.207 3.645 -6.627 1.00 93.50 92 ASP A N 1
ATOM 759 C CA . ASP A 1 92 ? 10.349 2.192 -6.773 1.00 93.50 92 ASP A CA 1
ATOM 760 C C . ASP A 1 92 ? 9.098 1.439 -6.297 1.00 93.50 92 ASP A C 1
ATOM 762 O O . ASP A 1 92 ? 8.731 0.440 -6.907 1.00 93.50 92 ASP A O 1
ATOM 766 N N . ILE A 1 93 ? 8.433 1.929 -5.241 1.00 95.00 93 ILE A N 1
ATOM 767 C CA . ILE A 1 93 ? 7.215 1.316 -4.690 1.00 95.00 93 ILE A CA 1
ATOM 768 C C . ILE A 1 93 ? 6.031 1.507 -5.641 1.00 95.00 93 ILE A C 1
ATOM 770 O O . ILE A 1 93 ? 5.343 0.540 -5.914 1.00 95.00 93 ILE A O 1
ATOM 774 N N . ASP A 1 94 ? 5.857 2.687 -6.242 1.00 93.94 94 ASP A N 1
ATOM 775 C CA . ASP A 1 94 ? 4.776 2.927 -7.218 1.00 93.94 94 ASP A CA 1
ATOM 776 C C . ASP A 1 94 ? 4.926 2.089 -8.501 1.00 93.94 94 ASP A C 1
ATOM 778 O O . ASP A 1 94 ? 3.995 1.972 -9.301 1.00 93.94 94 ASP A O 1
ATOM 782 N N . CYS A 1 95 ? 6.121 1.545 -8.751 1.00 95.12 95 CYS A N 1
ATOM 783 C CA . CYS A 1 95 ? 6.361 0.630 -9.862 1.00 95.12 95 CYS A CA 1
ATOM 784 C C . CYS A 1 95 ? 6.006 -0.830 -9.531 1.00 95.12 95 CYS A C 1
ATOM 786 O O . CYS A 1 95 ? 6.037 -1.655 -10.446 1.00 95.12 95 CYS A O 1
ATOM 788 N N . LEU A 1 96 ? 5.731 -1.161 -8.265 1.00 92.81 96 LEU A N 1
ATOM 789 C CA . LEU A 1 96 ? 5.582 -2.524 -7.742 1.00 92.81 96 LEU A CA 1
ATOM 790 C C . LEU A 1 96 ? 4.171 -2.790 -7.208 1.00 92.81 96 LEU A C 1
ATOM 792 O O . LEU A 1 96 ? 3.636 -3.860 -7.578 1.00 92.81 96 LEU A O 1
#

Solvent-accessible surface area (backbone atoms only — not comparable to full-atom values): 5504 Å² total; per-residue (Å²): 105,78,44,78,53,56,52,70,56,52,52,36,35,78,68,66,35,65,70,37,48,52,50,54,54,62,42,62,76,76,33,51,63,32,32,42,52,62,36,53,52,49,54,52,72,70,31,89,43,74,68,49,38,50,53,47,52,56,52,57,74,75,44,56,68,44,73,87,47,77,66,52,55,54,51,18,55,50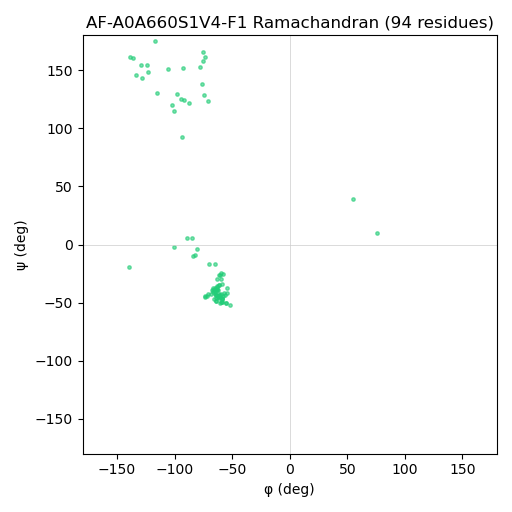,46,48,54,57,37,46,77,72,76,40,85,75,56,77,70,84,36,100